Protein AF-A0A538P118-F1 (afdb_monomer_lite)

pLDDT: mean 88.86, std 11.14, range [46.44, 97.31]

Foldseek 3Di:
DDKFWWQDLPPRDTFIWDWDQPPNFTKTFGQLQLQLVVVVVDDDPVSNVVSCQQVNGALVSQVVSPDSSVVSSVVSVVSCVVVDVVPTAGPVRHRGMDGPVSIGTDDRHPDDD

Secondary structure (DSSP, 8-state):
-EEEEEE-TTT--EEEEEEE-GGG--EEEEHHHHHHHHHTTS-SHHHHHHHHHHS-SSHHHHHHHTHHHHHHHHHHHHHHHHH-TTS-B-TTS-B-EEEGGGSEEE-SSSS--

Structure (mmCIF, N/CA/C/O backbone):
data_AF-A0A538P118-F1
#
_entry.id   AF-A0A538P118-F1
#
loop_
_atom_site.group_PDB
_atom_site.id
_atom_site.type_symbol
_atom_site.label_atom_id
_atom_site.label_alt_id
_atom_site.label_comp_id
_atom_site.label_asym_id
_atom_site.label_entity_id
_atom_site.label_seq_id
_atom_site.pdbx_PDB_ins_code
_atom_site.Cartn_x
_atom_site.Cartn_y
_atom_site.Cartn_z
_atom_site.occupancy
_atom_site.B_iso_or_equiv
_atom_site.auth_seq_id
_atom_site.auth_comp_id
_atom_site.auth_asym_id
_atom_site.auth_atom_id
_atom_site.pdbx_PDB_model_num
ATOM 1 N N . MET A 1 1 ? 1.789 -13.187 1.994 1.00 91.94 1 MET A N 1
ATOM 2 C CA . MET A 1 1 ? 1.473 -11.878 1.405 1.00 91.94 1 MET A CA 1
ATOM 3 C C . MET A 1 1 ? 1.122 -12.051 -0.060 1.00 91.94 1 MET A C 1
ATOM 5 O O . MET A 1 1 ? 1.910 -12.637 -0.799 1.00 91.94 1 MET A O 1
ATOM 9 N N . ARG A 1 2 ? -0.060 -11.579 -0.458 1.00 94.81 2 ARG A N 1
ATOM 10 C CA . ARG A 1 2 ? -0.495 -11.497 -1.857 1.00 94.81 2 ARG A CA 1
ATOM 11 C C . ARG A 1 2 ? -0.417 -10.033 -2.276 1.00 94.81 2 ARG A C 1
ATOM 13 O O . ARG A 1 2 ? -0.863 -9.171 -1.526 1.00 94.81 2 ARG A O 1
ATOM 20 N N . LEU A 1 3 ? 0.177 -9.767 -3.432 1.00 96.12 3 LEU A N 1
ATOM 21 C CA . LEU A 1 3 ? 0.340 -8.418 -3.967 1.00 96.12 3 LEU A CA 1
ATOM 22 C C . LEU A 1 3 ? -0.514 -8.253 -5.215 1.00 96.12 3 LEU A C 1
ATOM 24 O O . LEU A 1 3 ? -0.709 -9.214 -5.961 1.00 96.12 3 LEU A O 1
ATOM 28 N N . VAL A 1 4 ? -1.010 -7.042 -5.423 1.00 96.25 4 VAL A N 1
ATOM 29 C CA . VAL A 1 4 ? -1.852 -6.688 -6.561 1.00 96.25 4 VAL A CA 1
ATOM 30 C C . VAL A 1 4 ? -1.461 -5.310 -7.068 1.00 96.25 4 VAL A C 1
ATOM 32 O O . VAL A 1 4 ? -1.235 -4.408 -6.270 1.00 96.25 4 VAL A O 1
ATOM 35 N N . THR A 1 5 ? -1.377 -5.153 -8.382 1.00 96.19 5 THR A N 1
ATOM 36 C CA . THR A 1 5 ? -1.325 -3.831 -9.010 1.00 96.19 5 THR A CA 1
ATOM 37 C C . THR A 1 5 ? -2.760 -3.426 -9.321 1.00 96.19 5 THR A C 1
ATOM 39 O O . THR A 1 5 ? -3.523 -4.247 -9.836 1.00 96.19 5 THR A O 1
ATOM 42 N N . PHE A 1 6 ? -3.158 -2.211 -8.971 1.00 96.31 6 PHE A N 1
ATOM 43 C CA . PHE A 1 6 ? -4.517 -1.727 -9.193 1.00 96.31 6 PHE A CA 1
ATOM 44 C C . PHE A 1 6 ? -4.525 -0.248 -9.569 1.00 96.31 6 PHE A C 1
ATOM 46 O O . PHE A 1 6 ? -3.608 0.487 -9.215 1.00 96.31 6 PHE A O 1
ATOM 53 N N . GLU A 1 7 ? -5.572 0.179 -10.260 1.00 96.38 7 GLU A N 1
ATOM 54 C CA . GLU A 1 7 ? -5.858 1.593 -10.486 1.00 96.38 7 GLU A CA 1
ATOM 55 C C . GLU A 1 7 ? -6.691 2.141 -9.319 1.00 96.38 7 GLU A C 1
ATOM 57 O O . GLU A 1 7 ? -7.738 1.579 -8.977 1.00 96.38 7 GLU A O 1
ATOM 62 N N . GLU A 1 8 ? -6.217 3.213 -8.684 1.00 92.75 8 GLU A N 1
ATOM 63 C CA . GLU A 1 8 ? -6.939 3.888 -7.606 1.00 92.75 8 GLU A CA 1
ATOM 64 C C . GLU A 1 8 ? -8.171 4.634 -8.166 1.00 92.75 8 GLU A C 1
ATOM 66 O O . GLU A 1 8 ? -8.046 5.378 -9.136 1.00 92.75 8 GLU A O 1
ATOM 71 N N . PRO A 1 9 ? -9.374 4.454 -7.589 1.00 93.44 9 PRO A N 1
ATOM 72 C CA . PRO A 1 9 ? -10.629 4.896 -8.206 1.00 93.44 9 PRO A CA 1
ATOM 73 C C . PRO A 1 9 ? -10.862 6.415 -8.241 1.00 93.44 9 PRO A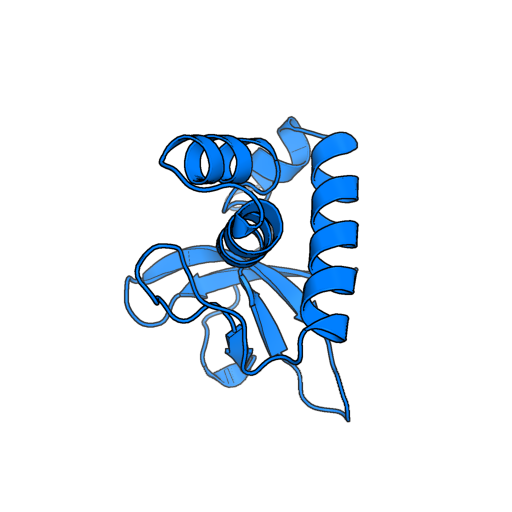 C 1
ATOM 75 O O . PRO A 1 9 ? -11.812 6.853 -8.887 1.00 93.44 9 PRO A O 1
ATOM 78 N N . HIS A 1 10 ? -10.086 7.222 -7.516 1.00 91.00 10 HIS A N 1
ATOM 79 C CA . HIS A 1 10 ? -10.273 8.669 -7.426 1.00 91.00 10 HIS A CA 1
ATOM 80 C C . HIS A 1 10 ? -9.287 9.459 -8.294 1.00 91.00 10 HIS A C 1
ATOM 82 O O . HIS A 1 10 ? -9.698 10.388 -8.987 1.00 91.00 10 HIS A O 1
ATOM 88 N N . ASP A 1 11 ? -7.997 9.127 -8.243 1.00 91.88 11 ASP A N 1
ATOM 89 C CA . ASP A 1 11 ? -6.933 9.803 -8.990 1.00 91.88 11 ASP A CA 1
ATOM 90 C C . ASP A 1 11 ? -6.434 9.005 -10.207 1.00 91.88 11 ASP A C 1
ATOM 92 O O . ASP A 1 11 ? -5.610 9.517 -10.969 1.00 91.88 11 ASP A O 1
ATOM 96 N N . HIS A 1 12 ? -6.957 7.789 -10.413 1.00 93.19 12 HIS A N 1
ATOM 97 C CA . HIS A 1 12 ? -6.622 6.878 -11.513 1.00 93.19 12 HIS A CA 1
ATOM 98 C C . HIS A 1 12 ? -5.131 6.531 -11.610 1.00 93.19 12 HIS A C 1
ATOM 100 O O . HIS A 1 12 ? -4.626 6.153 -12.669 1.00 93.19 12 HIS A O 1
ATOM 106 N N . SER A 1 13 ? -4.393 6.671 -10.510 1.00 93.12 13 SER A N 1
ATOM 107 C CA . SER A 1 13 ? -2.989 6.285 -10.465 1.00 93.12 13 SER A CA 1
ATOM 108 C C . SER A 1 13 ? -2.832 4.776 -10.286 1.00 93.12 13 SER A C 1
ATOM 110 O O . SER A 1 13 ? -3.585 4.128 -9.558 1.00 93.12 13 SER A O 1
ATOM 112 N N . GLU A 1 14 ? -1.811 4.210 -10.933 1.00 94.31 14 GLU A N 1
ATOM 113 C CA . GLU A 1 14 ? -1.394 2.831 -10.683 1.00 94.31 14 GLU A CA 1
ATOM 114 C C . GLU A 1 14 ? -0.756 2.733 -9.291 1.00 94.31 14 GLU A C 1
ATOM 116 O O . GLU A 1 14 ? 0.137 3.511 -8.932 1.00 94.31 14 GLU A O 1
ATOM 121 N N . ARG A 1 15 ? -1.221 1.765 -8.503 1.00 96.19 15 ARG A N 1
ATOM 122 C CA . ARG A 1 15 ? -0.783 1.515 -7.132 1.00 96.19 15 ARG A CA 1
ATOM 123 C C . ARG A 1 15 ? -0.476 0.046 -6.905 1.00 96.19 15 ARG A C 1
ATOM 125 O O . ARG A 1 15 ? -1.067 -0.853 -7.503 1.00 96.19 15 ARG A O 1
ATOM 132 N N . LEU A 1 16 ? 0.409 -0.190 -5.944 1.00 97.31 16 LEU A N 1
ATOM 133 C CA . LEU A 1 16 ? 0.735 -1.505 -5.429 1.00 97.31 16 LEU A CA 1
ATOM 134 C C . LEU A 1 16 ? -0.020 -1.716 -4.121 1.00 97.31 16 LEU A C 1
ATOM 136 O O . LEU A 1 16 ? 0.138 -0.975 -3.149 1.00 97.31 16 LEU A O 1
ATOM 140 N N . GLY A 1 17 ? -0.825 -2.766 -4.099 1.00 96.94 17 GLY A N 1
ATOM 141 C CA . GLY A 1 17 ? -1.653 -3.150 -2.977 1.00 96.94 17 GLY A CA 1
ATOM 142 C C . GLY A 1 17 ? -1.235 -4.473 -2.347 1.00 96.94 17 GLY A C 1
ATOM 143 O O . GLY A 1 17 ? -0.721 -5.376 -3.013 1.00 96.94 17 GLY A O 1
ATOM 144 N N . ILE A 1 18 ? -1.514 -4.611 -1.054 1.00 97.00 18 ILE A N 1
ATOM 145 C CA . ILE A 1 18 ? -1.485 -5.886 -0.334 1.00 97.00 18 ILE A CA 1
ATOM 146 C C . ILE A 1 18 ? -2.921 -6.398 -0.248 1.00 97.00 18 ILE A C 1
ATOM 148 O O . ILE A 1 18 ? -3.777 -5.746 0.349 1.00 97.00 18 ILE A O 1
ATOM 152 N N . LEU A 1 19 ? -3.182 -7.562 -0.843 1.00 96.06 19 LEU A N 1
ATOM 153 C CA . LEU A 1 19 ? -4.491 -8.207 -0.802 1.00 96.06 19 LEU A CA 1
ATOM 154 C C . LEU A 1 19 ? -4.626 -9.017 0.492 1.00 96.06 19 LEU A C 1
ATOM 156 O O . LEU A 1 19 ? -3.895 -9.990 0.703 1.00 96.06 19 LEU A O 1
ATOM 160 N N . VAL A 1 20 ? -5.590 -8.631 1.323 1.00 94.69 20 VAL A N 1
ATOM 161 C CA . VAL A 1 20 ? -5.957 -9.300 2.576 1.00 94.69 20 VAL A CA 1
ATOM 162 C C . VAL A 1 20 ? -7.420 -9.739 2.531 1.00 94.69 20 VAL A C 1
ATOM 164 O O . VAL A 1 20 ? -8.225 -9.177 1.790 1.00 94.69 20 VAL A O 1
ATOM 167 N N . SER A 1 21 ? -7.769 -10.760 3.313 1.00 93.06 21 SER A N 1
ATOM 168 C CA . SER A 1 21 ? -9.144 -11.272 3.384 1.00 93.06 21 SER A CA 1
ATOM 169 C C . SER A 1 21 ? -9.617 -11.475 4.828 1.00 93.06 21 SER A C 1
ATOM 171 O O . SER A 1 21 ? -9.874 -12.614 5.221 1.00 93.06 21 SER A O 1
ATOM 173 N N . PRO A 1 22 ? -9.658 -10.414 5.657 1.00 85.44 22 PRO A N 1
ATOM 174 C CA . PRO A 1 22 ? -10.197 -10.517 7.009 1.00 85.44 22 PRO A CA 1
ATOM 175 C C . PRO A 1 22 ? -11.686 -10.853 6.942 1.00 85.44 22 PRO A C 1
ATOM 177 O O . PRO A 1 22 ? -12.420 -10.276 6.143 1.00 85.44 22 PRO A O 1
ATOM 180 N N . ASP A 1 23 ? -12.111 -11.819 7.752 1.00 86.50 23 ASP A N 1
ATOM 181 C CA . ASP A 1 23 ? -13.519 -12.202 7.916 1.00 86.50 23 ASP A CA 1
ATOM 182 C C . ASP A 1 23 ? -14.261 -12.500 6.592 1.00 86.50 23 ASP A C 1
ATOM 184 O O . ASP A 1 23 ? -15.473 -12.340 6.482 1.00 86.50 23 ASP A O 1
ATOM 188 N N . GLY A 1 24 ? -13.524 -12.956 5.568 1.00 87.38 24 GLY A N 1
ATOM 189 C CA . GLY A 1 24 ? -14.059 -13.322 4.251 1.00 87.38 24 GLY A CA 1
ATOM 190 C C . GLY A 1 24 ? -14.186 -12.172 3.242 1.00 87.38 24 GLY A C 1
ATOM 191 O O . GLY A 1 24 ? -14.476 -12.431 2.074 1.00 87.38 24 GLY A O 1
ATOM 192 N N . GLU A 1 25 ? -13.919 -10.922 3.628 1.00 90.75 25 GLU A N 1
ATOM 193 C CA . GLU A 1 25 ? -13.973 -9.771 2.720 1.00 90.75 25 GLU A CA 1
ATOM 194 C C . GLU A 1 25 ? -12.608 -9.498 2.075 1.00 90.75 25 GLU A C 1
ATOM 196 O O . GLU A 1 25 ? -11.623 -9.265 2.765 1.00 90.75 25 GLU A O 1
ATOM 201 N N . SER A 1 26 ? -12.530 -9.491 0.739 1.00 94.62 26 SER A N 1
ATOM 202 C CA . SER A 1 26 ? -11.284 -9.177 0.024 1.00 94.62 26 SER A CA 1
ATOM 203 C C . SER A 1 26 ? -11.037 -7.671 -0.050 1.00 94.62 26 SER A C 1
ATOM 205 O O . SER A 1 26 ? -11.745 -6.948 -0.756 1.00 94.62 26 SER A O 1
ATOM 207 N N . LEU A 1 27 ? -9.987 -7.226 0.637 1.00 95.12 27 LEU A N 1
ATOM 208 C CA . LEU A 1 27 ? -9.569 -5.834 0.733 1.00 95.12 27 LEU A CA 1
ATOM 209 C C . LEU A 1 27 ? -8.145 -5.656 0.212 1.00 95.12 27 LEU A C 1
ATOM 211 O O . LEU A 1 27 ? -7.277 -6.508 0.399 1.00 95.12 27 LEU A O 1
ATOM 215 N N . ILE A 1 28 ? -7.901 -4.514 -0.412 1.00 96.25 28 ILE A N 1
ATOM 216 C CA . ILE A 1 28 ? -6.608 -4.088 -0.924 1.00 96.25 28 ILE A CA 1
ATOM 217 C C . ILE A 1 28 ? -6.136 -2.918 -0.075 1.00 96.25 28 ILE A C 1
ATOM 219 O O . ILE A 1 28 ? -6.809 -1.893 0.003 1.00 96.25 28 ILE A O 1
ATOM 223 N N . ILE A 1 29 ? -4.975 -3.073 0.553 1.00 96.25 29 ILE A N 1
ATOM 224 C CA . ILE A 1 29 ? -4.298 -2.010 1.298 1.00 96.25 29 ILE A CA 1
ATOM 225 C C . ILE A 1 29 ? -3.255 -1.378 0.377 1.00 96.25 29 ILE A C 1
ATOM 227 O O . ILE A 1 29 ? -2.345 -2.088 -0.049 1.00 96.25 29 ILE A O 1
ATOM 231 N N . ASP A 1 30 ? -3.334 -0.073 0.109 1.00 96.31 30 ASP A N 1
ATOM 232 C CA . ASP A 1 30 ? -2.263 0.662 -0.579 1.00 96.31 30 ASP A CA 1
ATOM 233 C C . ASP A 1 30 ? -0.974 0.563 0.249 1.00 96.31 30 ASP A C 1
ATOM 235 O O . ASP A 1 30 ? -0.884 1.064 1.378 1.00 96.31 30 ASP A O 1
ATOM 239 N N . ALA A 1 31 ? 0.025 -0.115 -0.312 1.00 96.56 31 ALA A N 1
ATOM 240 C CA . ALA A 1 31 ? 1.266 -0.434 0.371 1.00 96.56 31 ALA A CA 1
ATOM 241 C C . ALA A 1 31 ? 2.065 0.818 0.751 1.00 96.56 31 ALA A C 1
ATOM 243 O O . ALA A 1 31 ? 2.612 0.890 1.855 1.00 96.56 31 ALA A O 1
ATOM 244 N N . ASN A 1 32 ? 2.126 1.805 -0.143 1.00 96.12 32 ASN A N 1
ATOM 245 C CA . ASN A 1 32 ? 2.915 3.015 0.045 1.00 96.12 32 ASN A CA 1
ATOM 246 C C . ASN A 1 32 ? 2.282 3.908 1.116 1.00 96.12 32 ASN A C 1
ATOM 248 O O . ASN A 1 32 ? 2.953 4.327 2.064 1.00 96.12 32 ASN A O 1
ATOM 252 N N . TYR A 1 33 ? 0.974 4.146 1.019 1.00 94.38 33 TYR A N 1
ATOM 253 C CA . TYR A 1 33 ? 0.239 4.943 1.997 1.00 94.38 33 TYR A CA 1
ATOM 254 C C . TYR A 1 33 ? 0.212 4.283 3.371 1.00 94.38 33 TYR A C 1
ATOM 256 O O . TYR A 1 33 ? 0.448 4.958 4.379 1.00 94.38 33 TYR A O 1
ATOM 264 N N . ALA A 1 34 ? 0.010 2.967 3.438 1.00 94.06 34 ALA A N 1
ATOM 265 C CA . ALA A 1 34 ? 0.063 2.249 4.702 1.00 94.06 34 ALA A CA 1
ATOM 266 C C . ALA A 1 34 ? 1.480 2.235 5.302 1.00 94.06 34 ALA A C 1
ATOM 268 O O . ALA A 1 34 ? 1.621 2.425 6.513 1.00 94.06 34 ALA A O 1
ATOM 269 N N . TYR A 1 35 ? 2.535 2.120 4.485 1.00 94.62 35 TYR A N 1
ATOM 270 C CA . TYR A 1 35 ? 3.916 2.272 4.953 1.00 94.62 35 TYR A CA 1
ATOM 271 C C . TYR A 1 35 ? 4.184 3.687 5.475 1.00 94.62 35 TYR A C 1
ATOM 273 O O . TYR A 1 35 ? 4.692 3.845 6.582 1.00 94.62 35 TYR A O 1
ATOM 281 N N . ASN A 1 36 ? 3.769 4.734 4.754 1.00 92.25 36 ASN A N 1
ATOM 282 C CA . ASN A 1 36 ? 3.865 6.116 5.230 1.00 92.25 36 ASN A CA 1
ATOM 283 C C . ASN A 1 36 ? 3.147 6.294 6.578 1.00 92.25 36 ASN 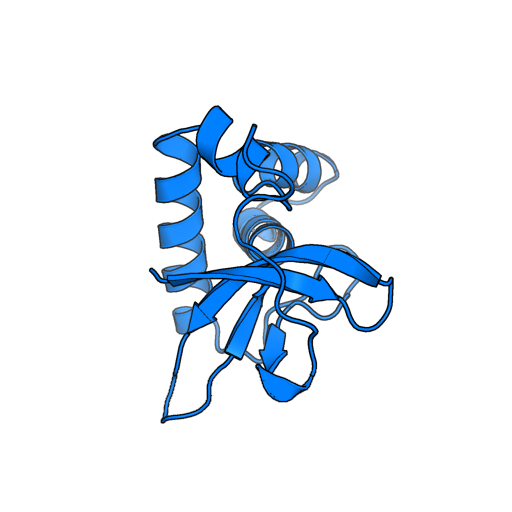A C 1
ATOM 285 O O . ASN A 1 36 ? 3.685 6.906 7.504 1.00 92.25 36 ASN A O 1
ATOM 289 N N . ARG A 1 37 ? 1.948 5.721 6.723 1.00 90.12 37 ARG A N 1
ATOM 290 C CA . ARG A 1 37 ? 1.179 5.769 7.969 1.00 90.12 37 ARG A CA 1
ATOM 291 C C . ARG A 1 37 ? 1.874 5.027 9.110 1.00 90.12 37 ARG A C 1
ATOM 293 O O . ARG A 1 37 ? 1.863 5.541 10.228 1.00 90.12 37 ARG A O 1
ATOM 300 N N . MET A 1 38 ? 2.500 3.885 8.830 1.00 90.38 38 MET A N 1
ATOM 301 C CA . MET A 1 38 ? 3.329 3.139 9.782 1.00 90.38 38 MET A CA 1
ATOM 302 C C . MET A 1 38 ? 4.544 3.966 10.223 1.00 90.38 38 MET A C 1
ATOM 304 O O . MET A 1 38 ? 4.865 4.018 11.409 1.00 90.38 38 MET A O 1
ATOM 308 N N . LEU A 1 39 ? 5.162 4.698 9.289 1.00 88.00 39 LEU A N 1
ATOM 309 C CA . LEU A 1 39 ? 6.253 5.624 9.580 1.00 88.00 39 LEU A CA 1
ATOM 310 C C . LEU A 1 39 ? 5.813 6.848 10.382 1.00 88.00 39 LEU A C 1
ATOM 312 O O . LEU A 1 39 ? 6.659 7.413 11.058 1.00 88.00 39 LEU A O 1
ATOM 316 N N . LYS A 1 40 ? 4.537 7.271 10.339 1.00 71.00 40 LYS A N 1
ATOM 317 C CA . LYS A 1 40 ? 4.000 8.462 11.043 1.00 71.00 40 LYS A CA 1
ATOM 318 C C . LYS A 1 40 ? 3.981 8.361 12.583 1.00 71.00 40 LYS A C 1
ATOM 320 O O . LYS A 1 40 ? 3.494 9.286 13.232 1.00 71.00 40 LYS A O 1
ATOM 325 N N . GLY A 1 41 ? 4.606 7.338 13.173 1.00 56.50 41 GLY A N 1
ATOM 326 C CA . GLY A 1 41 ? 5.293 7.498 14.467 1.00 56.50 41 GLY A CA 1
ATOM 327 C C . GLY A 1 41 ? 6.429 8.549 14.433 1.00 56.50 41 GLY A C 1
ATOM 328 O O . GLY A 1 41 ? 6.859 9.026 15.476 1.00 56.50 41 GLY A O 1
ATOM 329 N N . GLY A 1 42 ? 6.864 8.973 13.241 1.00 47.75 42 GLY A N 1
ATOM 330 C CA . GLY A 1 42 ? 7.808 10.046 12.930 1.00 47.75 42 GLY A CA 1
ATOM 331 C C . GLY A 1 42 ? 7.258 10.959 11.819 1.00 47.75 42 GLY A C 1
ATOM 332 O O . GLY A 1 42 ? 6.901 10.520 10.724 1.00 47.75 42 GLY A O 1
ATOM 333 N N . LYS A 1 43 ? 7.119 12.255 12.117 1.00 46.44 43 LYS A N 1
ATOM 334 C CA . LYS A 1 43 ? 6.475 13.271 11.263 1.00 46.44 43 LYS A CA 1
ATOM 335 C C . LYS A 1 43 ? 7.405 13.760 10.132 1.00 46.44 43 LYS A C 1
ATOM 337 O O . LYS A 1 43 ? 8.531 14.153 10.411 1.00 46.44 43 LYS A O 1
ATOM 342 N N . GLY A 1 44 ? 6.899 13.887 8.895 1.00 61.19 44 GLY A N 1
ATOM 343 C CA . GLY A 1 44 ? 7.437 14.824 7.885 1.00 61.19 44 GLY A CA 1
ATOM 344 C C . GLY A 1 44 ? 7.550 14.313 6.440 1.00 61.19 44 GLY A C 1
ATOM 345 O O . GLY A 1 44 ? 7.341 13.138 6.160 1.00 61.19 44 GLY A O 1
ATOM 346 N N . ARG A 1 45 ? 7.938 15.211 5.511 1.00 62.19 45 ARG A N 1
ATOM 347 C CA . ARG A 1 45 ? 8.259 14.919 4.087 1.00 62.19 45 ARG A CA 1
ATOM 348 C C . ARG A 1 45 ? 9.269 13.771 3.912 1.00 62.19 45 ARG A C 1
ATOM 350 O O . ARG A 1 45 ? 9.296 13.138 2.862 1.00 62.19 45 ARG A O 1
ATOM 357 N N . SER A 1 46 ? 10.073 13.503 4.943 1.00 78.62 46 SER A N 1
ATOM 358 C CA . SER A 1 46 ? 10.990 12.361 5.018 1.00 78.62 46 SER A CA 1
ATOM 359 C C . SER A 1 46 ? 10.259 11.016 4.898 1.00 78.62 46 SER A C 1
ATOM 361 O O . SER A 1 46 ? 10.713 10.130 4.178 1.00 78.62 46 SER A O 1
ATOM 363 N N . SER A 1 47 ? 9.078 10.887 5.514 1.00 85.38 47 SER A N 1
ATOM 364 C CA . SER A 1 47 ? 8.322 9.631 5.536 1.00 85.38 47 SER A CA 1
ATOM 365 C C . SER A 1 47 ? 7.792 9.245 4.156 1.00 85.38 47 SER A C 1
ATOM 367 O O . SER A 1 47 ? 7.786 8.066 3.827 1.00 85.38 47 SER A O 1
ATOM 369 N N . GLN A 1 48 ? 7.409 10.221 3.321 1.00 89.19 48 GLN A N 1
ATOM 370 C CA . GLN A 1 48 ? 6.973 9.921 1.954 1.00 89.19 48 GLN A CA 1
ATOM 371 C C . GLN A 1 48 ? 8.138 9.437 1.097 1.00 89.19 48 GLN A C 1
ATOM 373 O O . GLN A 1 48 ? 8.030 8.382 0.494 1.00 89.19 48 GLN A O 1
ATOM 378 N N . LYS A 1 49 ? 9.283 10.131 1.129 1.00 90.06 49 LYS A N 1
ATOM 379 C CA . LYS A 1 49 ? 10.476 9.695 0.385 1.00 90.06 49 LYS A CA 1
ATOM 380 C C . LYS A 1 49 ? 10.919 8.286 0.781 1.00 90.06 49 LYS A C 1
ATOM 382 O O . LYS A 1 49 ? 11.332 7.502 -0.067 1.00 90.06 49 LYS A O 1
ATOM 387 N N . LEU A 1 50 ? 10.835 7.963 2.073 1.00 91.50 50 LEU A N 1
ATOM 388 C CA . LEU A 1 50 ? 11.157 6.625 2.553 1.00 91.50 50 LEU A CA 1
ATOM 389 C C . LEU A 1 50 ? 10.111 5.594 2.108 1.00 91.50 50 LEU A C 1
ATOM 391 O O . LEU A 1 50 ? 10.490 4.479 1.765 1.00 91.50 50 LEU A O 1
ATOM 395 N N . ALA A 1 51 ? 8.826 5.956 2.075 1.00 93.50 51 ALA A N 1
ATOM 396 C CA . ALA A 1 51 ? 7.778 5.099 1.529 1.00 93.50 51 ALA A CA 1
ATOM 397 C C . ALA A 1 51 ? 7.984 4.835 0.036 1.00 93.50 51 ALA A C 1
ATOM 399 O O . ALA A 1 51 ? 7.991 3.678 -0.359 1.00 93.50 51 ALA A O 1
ATOM 400 N N . ASP A 1 52 ? 8.273 5.859 -0.763 1.00 93.50 52 ASP A N 1
ATOM 401 C CA . ASP A 1 52 ? 8.533 5.717 -2.202 1.00 93.50 52 ASP A CA 1
ATOM 402 C C . ASP A 1 52 ? 9.721 4.782 -2.483 1.00 93.50 52 ASP A C 1
ATOM 404 O O . ASP A 1 52 ? 9.724 4.048 -3.467 1.00 93.50 52 ASP A O 1
ATOM 408 N N . SER A 1 53 ? 10.718 4.759 -1.591 1.00 93.56 53 SER A N 1
ATOM 409 C CA . SER A 1 53 ? 11.872 3.860 -1.698 1.00 93.56 53 SER A CA 1
ATOM 410 C C . SER A 1 53 ? 11.588 2.434 -1.202 1.00 93.56 53 SER A C 1
ATOM 412 O O . SER A 1 53 ? 12.009 1.462 -1.833 1.00 93.56 53 SER A O 1
ATOM 414 N N . MET A 1 54 ? 10.906 2.291 -0.061 1.00 95.25 54 MET A N 1
ATOM 415 C CA . MET A 1 54 ? 10.747 1.008 0.641 1.00 95.25 54 MET A CA 1
ATOM 416 C C . MET A 1 54 ? 9.476 0.255 0.249 1.00 95.25 54 MET A C 1
ATOM 418 O O . MET A 1 54 ? 9.482 -0.971 0.222 1.00 95.25 54 MET A O 1
ATOM 422 N N . ALA A 1 55 ? 8.411 0.975 -0.070 1.00 96.06 55 ALA A N 1
ATOM 423 C CA . ALA A 1 55 ? 7.116 0.479 -0.512 1.00 96.06 55 ALA A CA 1
ATOM 424 C C . ALA A 1 55 ? 6.705 1.250 -1.784 1.00 96.06 55 ALA A C 1
ATOM 426 O O . ALA A 1 55 ? 5.781 2.067 -1.737 1.00 96.06 55 ALA A O 1
ATOM 427 N N . PRO A 1 56 ? 7.434 1.062 -2.901 1.00 95.19 56 PRO A N 1
ATOM 428 C CA . PRO A 1 56 ? 7.129 1.737 -4.159 1.00 95.19 56 PRO A CA 1
ATOM 429 C C . PRO A 1 56 ? 5.708 1.409 -4.628 1.00 95.19 56 PRO A C 1
ATOM 431 O O . PRO A 1 56 ? 5.143 0.372 -4.276 1.00 95.19 56 PRO A O 1
ATOM 434 N N . THR A 1 57 ? 5.132 2.306 -5.423 1.00 94.56 57 THR A N 1
ATOM 435 C CA . THR A 1 57 ? 3.746 2.206 -5.901 1.00 94.56 57 THR A CA 1
ATOM 436 C C . THR A 1 57 ? 3.572 1.235 -7.064 1.00 94.56 57 THR A C 1
ATOM 438 O O . THR A 1 57 ? 2.445 1.004 -7.472 1.00 94.56 57 THR A O 1
ATOM 441 N N . ASP A 1 58 ? 4.648 0.648 -7.582 1.00 93.19 58 ASP A N 1
ATOM 442 C CA . ASP A 1 58 ? 4.611 -0.279 -8.708 1.00 93.19 58 ASP A CA 1
ATOM 443 C C . ASP A 1 58 ? 5.471 -1.529 -8.450 1.00 93.19 58 ASP A C 1
ATOM 445 O O . ASP A 1 58 ? 6.435 -1.532 -7.670 1.00 93.19 58 ASP A O 1
ATOM 449 N N . MET A 1 59 ? 5.115 -2.630 -9.114 1.00 93.12 59 MET A N 1
ATOM 450 C CA . MET A 1 59 ? 5.787 -3.919 -8.931 1.00 93.12 59 MET A CA 1
ATOM 451 C C . MET A 1 59 ? 7.234 -3.909 -9.444 1.00 93.12 59 MET A C 1
ATOM 453 O O . MET A 1 59 ? 8.084 -4.598 -8.878 1.00 93.12 59 MET A O 1
ATOM 457 N N . LEU A 1 60 ? 7.550 -3.139 -10.493 1.00 92.19 60 LEU A N 1
ATOM 458 C CA . LEU A 1 60 ? 8.916 -3.058 -11.021 1.00 92.19 60 LEU A CA 1
ATOM 459 C C . LEU A 1 60 ? 9.851 -2.396 -10.004 1.00 92.19 60 LEU A C 1
ATOM 461 O O . LEU A 1 60 ? 10.953 -2.894 -9.765 1.00 92.19 60 LEU A O 1
ATOM 465 N N . GLY A 1 61 ? 9.401 -1.317 -9.369 1.00 92.56 61 GLY A N 1
ATOM 466 C CA . GLY A 1 61 ? 10.064 -0.667 -8.249 1.00 92.56 61 GLY A CA 1
ATOM 467 C C . GLY A 1 61 ? 10.284 -1.645 -7.101 1.00 92.56 61 GLY A C 1
ATOM 468 O O . GLY A 1 61 ? 11.401 -1.754 -6.597 1.00 92.56 61 GLY A O 1
ATOM 469 N N . LEU A 1 62 ? 9.262 -2.429 -6.736 1.00 94.44 62 LEU A N 1
ATOM 470 C CA . LEU A 1 62 ? 9.381 -3.422 -5.664 1.00 94.44 62 LEU A CA 1
ATOM 471 C C . LEU A 1 62 ? 10.456 -4.475 -5.974 1.00 94.44 62 LEU A C 1
ATOM 473 O O . LEU A 1 62 ? 11.298 -4.777 -5.124 1.00 94.44 62 LEU A O 1
ATOM 477 N N . LEU A 1 63 ? 10.438 -5.026 -7.191 1.00 93.00 63 LEU A N 1
ATOM 478 C CA . LEU A 1 63 ? 11.397 -6.038 -7.635 1.00 93.00 63 LEU A CA 1
ATOM 479 C C . LEU A 1 63 ? 12.830 -5.491 -7.653 1.00 93.00 63 LEU A C 1
ATOM 481 O O . LEU A 1 63 ? 13.748 -6.180 -7.207 1.00 93.00 63 LEU A O 1
ATOM 485 N N . ARG A 1 64 ? 13.018 -4.244 -8.103 1.00 93.31 64 ARG A N 1
ATOM 486 C CA . ARG A 1 64 ? 14.323 -3.561 -8.125 1.00 93.31 64 ARG A CA 1
ATOM 487 C C . ARG A 1 64 ? 14.865 -3.278 -6.725 1.00 93.31 64 ARG A C 1
ATOM 489 O O . ARG A 1 64 ? 16.059 -3.454 -6.496 1.00 93.31 64 ARG A O 1
ATOM 496 N N . SER A 1 65 ? 14.010 -2.878 -5.784 1.00 92.00 65 SER A N 1
ATOM 497 C CA . SER A 1 65 ? 14.415 -2.606 -4.396 1.00 92.00 65 SER A CA 1
ATOM 498 C C . SER A 1 65 ? 14.701 -3.882 -3.586 1.00 92.00 65 SER A C 1
ATOM 500 O O . SER A 1 65 ? 15.412 -3.855 -2.575 1.00 92.00 65 SER A O 1
ATOM 502 N N . GLY A 1 66 ? 14.190 -5.029 -4.040 1.00 93.88 66 GLY A N 1
ATOM 503 C CA . GLY A 1 66 ? 14.566 -6.347 -3.545 1.00 93.88 66 GLY A CA 1
ATOM 504 C C . GLY A 1 66 ? 14.116 -6.633 -2.109 1.00 93.88 66 GLY A C 1
ATOM 505 O O . GLY A 1 66 ? 13.089 -6.153 -1.625 1.00 93.88 66 GLY A O 1
ATOM 506 N N . ARG A 1 67 ? 14.882 -7.477 -1.403 1.00 94.62 67 ARG A N 1
ATOM 507 C CA . ARG A 1 67 ? 14.458 -8.121 -0.140 1.00 94.62 67 ARG A CA 1
ATOM 508 C C . ARG A 1 67 ? 14.005 -7.143 0.950 1.00 94.62 67 ARG A C 1
ATOM 510 O O . ARG A 1 67 ? 13.089 -7.472 1.699 1.00 94.62 67 ARG A O 1
ATOM 517 N N . LYS A 1 68 ? 14.631 -5.966 1.044 1.00 94.38 68 LYS A N 1
ATOM 518 C CA . LYS A 1 68 ? 14.298 -4.958 2.064 1.00 94.38 68 LYS A CA 1
ATOM 519 C C . LYS A 1 68 ? 12.880 -4.415 1.881 1.00 94.38 68 LYS A C 1
ATOM 521 O O . LYS A 1 68 ? 12.154 -4.299 2.862 1.00 94.38 68 LYS A O 1
ATOM 526 N N . SER A 1 69 ? 12.462 -4.170 0.643 1.00 96.56 69 SER A N 1
ATOM 527 C CA . SER A 1 69 ? 11.107 -3.707 0.347 1.00 96.56 69 SER A CA 1
ATOM 528 C C . SER A 1 69 ? 10.059 -4.786 0.590 1.00 96.56 69 SER A C 1
ATOM 530 O O . SER A 1 69 ? 9.040 -4.525 1.219 1.00 96.56 69 SER A O 1
ATOM 532 N N . PHE A 1 70 ? 10.333 -6.040 0.222 1.00 96.81 70 PHE A N 1
ATOM 533 C CA . PHE A 1 70 ? 9.431 -7.144 0.575 1.00 96.81 70 PHE A CA 1
ATOM 534 C C . PHE A 1 70 ? 9.275 -7.322 2.094 1.00 96.81 70 PHE A C 1
ATOM 536 O O . PHE A 1 70 ? 8.176 -7.620 2.560 1.00 96.81 70 PHE A O 1
ATOM 543 N N . ALA A 1 71 ? 10.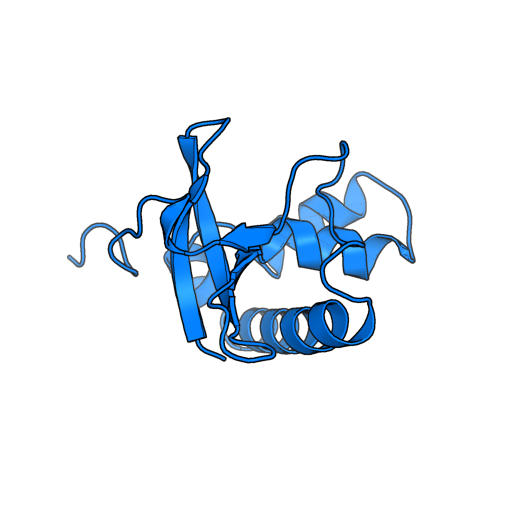348 -7.141 2.872 1.00 96.75 71 ALA A N 1
AT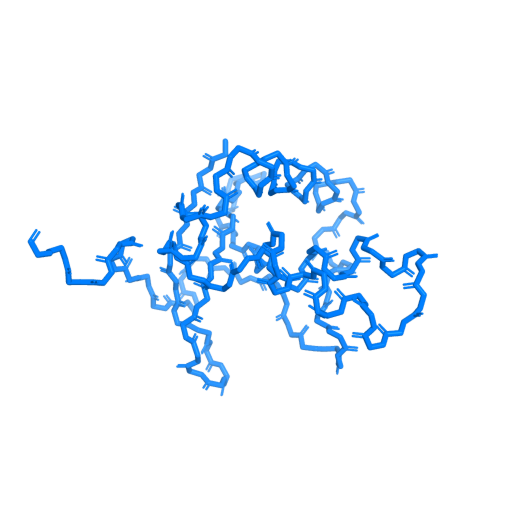OM 544 C CA . ALA A 1 71 ? 10.275 -7.165 4.333 1.00 96.75 71 ALA A CA 1
ATOM 545 C C . ALA A 1 71 ? 9.426 -6.004 4.877 1.00 96.75 71 ALA A C 1
ATOM 547 O O . ALA A 1 71 ? 8.549 -6.237 5.709 1.00 96.75 71 ALA A O 1
ATOM 548 N N . ALA A 1 72 ? 9.613 -4.795 4.338 1.00 96.06 72 ALA A N 1
ATOM 549 C CA . ALA A 1 72 ? 8.793 -3.630 4.656 1.00 96.06 72 ALA A CA 1
ATOM 550 C C . ALA A 1 72 ? 7.301 -3.877 4.377 1.00 96.06 72 ALA A C 1
ATOM 552 O O . ALA A 1 72 ? 6.470 -3.617 5.242 1.00 96.06 72 ALA A O 1
ATOM 553 N N . LEU A 1 73 ? 6.941 -4.462 3.230 1.00 97.25 73 LEU A N 1
ATOM 554 C CA . LEU A 1 73 ? 5.539 -4.772 2.922 1.00 97.25 73 LEU A CA 1
ATOM 555 C C . LEU A 1 73 ? 4.927 -5.803 3.884 1.00 97.25 73 LEU A C 1
ATOM 557 O O . LEU A 1 73 ? 3.771 -5.669 4.279 1.00 97.25 73 LEU A O 1
ATOM 561 N N . ARG A 1 74 ? 5.702 -6.793 4.345 1.00 96.62 74 ARG A N 1
ATOM 562 C CA . ARG A 1 74 ? 5.237 -7.729 5.390 1.00 96.62 74 ARG A CA 1
ATOM 563 C C . ARG A 1 74 ? 5.013 -7.037 6.735 1.00 96.62 74 ARG A C 1
ATOM 565 O O . ARG A 1 74 ? 4.163 -7.454 7.520 1.00 96.62 74 ARG A O 1
ATOM 572 N N . GLU A 1 75 ? 5.799 -6.014 7.054 1.00 95.62 75 GLU A N 1
ATOM 573 C CA . GLU A 1 75 ? 5.566 -5.183 8.238 1.00 95.62 75 GLU A CA 1
ATOM 574 C C . GLU A 1 75 ? 4.302 -4.339 8.093 1.00 95.62 75 GLU A C 1
ATOM 576 O O . GLU A 1 75 ? 3.522 -4.280 9.042 1.00 95.62 75 GLU A O 1
ATOM 581 N N . VAL A 1 76 ? 4.047 -3.796 6.899 1.00 94.81 76 VAL A N 1
ATOM 582 C CA . VAL A 1 76 ? 2.806 -3.078 6.571 1.00 94.81 76 VAL A CA 1
ATOM 583 C C . VAL A 1 76 ? 1.586 -3.971 6.730 1.00 94.81 76 VAL A C 1
ATOM 585 O O . VAL A 1 76 ? 0.649 -3.568 7.410 1.00 94.81 76 VAL A O 1
ATOM 588 N N . GLU A 1 77 ? 1.602 -5.184 6.171 1.00 95.06 77 GLU A N 1
ATOM 589 C CA . GLU A 1 77 ? 0.511 -6.161 6.308 1.00 95.06 77 GLU A CA 1
ATOM 590 C C . GLU A 1 77 ? 0.182 -6.392 7.795 1.00 95.06 77 GLU A C 1
ATOM 592 O O . GLU A 1 77 ? -0.957 -6.227 8.231 1.00 95.06 77 GLU A O 1
ATOM 597 N N . ARG A 1 78 ? 1.206 -6.658 8.620 1.00 94.00 78 ARG A N 1
ATOM 598 C CA . ARG A 1 78 ? 1.045 -6.846 10.074 1.00 94.00 78 ARG A CA 1
ATOM 599 C C . ARG A 1 78 ? 0.602 -5.581 10.808 1.00 94.00 78 ARG A C 1
ATOM 601 O O . ARG A 1 78 ? -0.084 -5.670 11.824 1.00 94.00 78 ARG A O 1
ATOM 608 N N . PHE A 1 79 ? 1.050 -4.406 10.378 1.00 92.06 79 PHE A N 1
ATOM 609 C CA . PHE A 1 79 ? 0.646 -3.128 10.961 1.00 92.06 79 PHE A CA 1
ATOM 610 C C . PHE A 1 79 ? -0.822 -2.822 10.658 1.00 92.06 79 PHE A C 1
ATOM 612 O O . PHE A 1 79 ? -1.573 -2.521 11.581 1.00 92.06 79 PHE A O 1
ATOM 619 N N . ALA A 1 80 ? -1.236 -2.974 9.401 1.00 90.62 80 ALA A N 1
ATOM 620 C CA . ALA A 1 80 ? -2.599 -2.746 8.938 1.00 90.62 80 ALA A CA 1
ATOM 621 C C . ALA A 1 80 ? -3.609 -3.639 9.667 1.00 90.62 80 ALA A C 1
ATOM 623 O O . ALA A 1 80 ? -4.612 -3.146 10.180 1.00 90.62 80 ALA A O 1
ATOM 624 N N . LEU A 1 81 ? -3.302 -4.937 9.781 1.00 88.25 81 LEU A N 1
ATOM 625 C CA . LEU A 1 81 ? -4.145 -5.897 10.497 1.00 88.25 81 LEU A CA 1
ATOM 626 C C . LEU A 1 81 ? -4.268 -5.574 11.996 1.00 88.25 81 LEU A C 1
ATOM 628 O O . LEU A 1 81 ? -5.337 -5.754 12.567 1.00 88.25 81 LEU A O 1
ATOM 632 N N . ARG A 1 82 ? -3.205 -5.062 12.637 1.00 88.50 82 ARG A N 1
ATOM 633 C CA . ARG A 1 82 ? -3.229 -4.669 14.061 1.00 88.50 82 ARG A CA 1
ATOM 634 C C . ARG A 1 82 ? -3.955 -3.353 14.322 1.00 88.50 82 ARG A C 1
ATOM 636 O O . ARG A 1 82 ? -4.590 -3.221 15.360 1.00 88.50 82 ARG A O 1
ATOM 643 N N . LEU A 1 83 ? -3.813 -2.368 13.433 1.00 84.81 83 LEU A N 1
ATOM 644 C CA . LEU A 1 83 ? -4.419 -1.043 13.604 1.00 84.81 83 LEU A CA 1
ATOM 645 C C . LEU A 1 83 ? -5.951 -1.086 13.481 1.00 84.81 83 LEU A C 1
ATOM 647 O O . LEU A 1 83 ? -6.630 -0.207 14.005 1.00 84.81 83 LEU A O 1
ATOM 651 N N . GLY A 1 84 ? -6.480 -2.098 12.792 1.00 77.50 84 GLY A N 1
ATOM 652 C CA . GLY A 1 84 ? -7.856 -2.103 12.325 1.00 77.50 84 GLY A CA 1
ATOM 653 C C . GLY A 1 84 ? -7.967 -1.294 11.035 1.00 77.50 84 GLY A C 1
ATOM 654 O O . GLY A 1 84 ? -7.482 -0.166 10.917 1.00 77.50 84 GLY A O 1
ATOM 655 N N . LEU A 1 85 ? -8.609 -1.886 10.034 1.00 70.25 85 LEU A N 1
ATOM 656 C CA . LEU A 1 85 ? -8.678 -1.375 8.662 1.00 70.25 85 LEU A CA 1
ATOM 657 C C . LEU A 1 85 ? -9.453 -0.051 8.512 1.00 70.25 85 LEU A C 1
ATOM 659 O O . LEU A 1 85 ? -9.472 0.542 7.446 1.00 70.25 85 LEU A O 1
ATOM 663 N N . SER A 1 86 ? -10.062 0.472 9.571 1.00 70.81 86 SER A N 1
ATOM 664 C CA . SER A 1 86 ? -10.675 1.805 9.581 1.00 70.81 86 SER A CA 1
ATOM 665 C C . SER A 1 86 ? -9.675 2.941 9.856 1.00 70.81 86 SER A C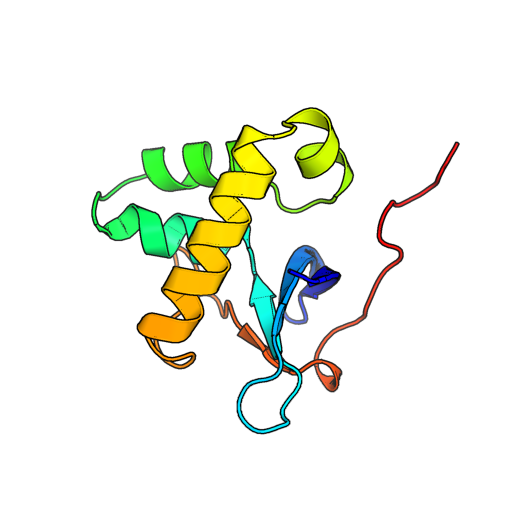 1
ATOM 667 O O . SER A 1 86 ? -10.003 4.107 9.647 1.00 70.81 86 SER A O 1
ATOM 669 N N . GLY A 1 87 ? -8.455 2.635 10.322 1.00 71.19 87 GLY A N 1
ATOM 670 C CA . GLY A 1 87 ? -7.467 3.632 10.766 1.00 71.19 87 GLY A CA 1
ATOM 671 C C . GLY A 1 87 ? -6.395 4.028 9.741 1.00 71.19 87 GLY A C 1
ATOM 672 O O . GLY A 1 87 ? -5.520 4.849 10.054 1.00 71.19 87 GLY A O 1
ATOM 673 N N . LEU A 1 88 ? -6.411 3.435 8.543 1.00 86.00 88 LEU A N 1
ATOM 674 C CA . LEU A 1 88 ? -5.405 3.670 7.504 1.00 86.00 88 LEU A CA 1
ATOM 675 C C . LEU A 1 88 ? -5.844 4.758 6.523 1.00 86.00 88 LEU A C 1
ATOM 677 O O . LEU A 1 88 ? -6.908 4.689 5.916 1.00 86.00 88 LEU A O 1
ATOM 681 N N . SER A 1 89 ? -4.970 5.743 6.332 1.00 88.88 89 SER A N 1
ATOM 682 C CA . SER A 1 89 ? -5.140 6.810 5.351 1.00 88.88 89 SER A CA 1
ATOM 683 C C . SER A 1 89 ? -3.786 7.250 4.807 1.00 88.88 89 SER A C 1
ATOM 685 O O . SER A 1 89 ? -2.769 7.164 5.507 1.00 88.88 89 SER A O 1
ATOM 687 N N . GLY A 1 90 ? -3.795 7.814 3.606 1.00 86.44 90 GLY A N 1
ATOM 688 C CA . GLY A 1 90 ? -2.643 8.457 3.002 1.00 86.44 90 GLY A CA 1
ATOM 689 C C . GLY A 1 90 ? -2.171 9.713 3.753 1.00 86.44 90 GLY A C 1
ATOM 690 O O . GLY A 1 90 ? -2.763 10.149 4.759 1.00 86.44 90 GLY A O 1
ATOM 691 N N . PRO A 1 91 ? -1.053 10.309 3.304 1.00 84.50 91 PRO A N 1
ATOM 692 C CA . PRO A 1 91 ? -0.427 11.459 3.938 1.00 84.50 91 P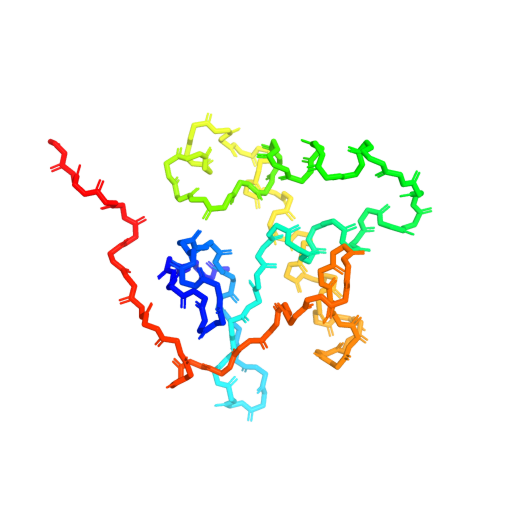RO A CA 1
ATOM 693 C C . PRO A 1 91 ? -1.353 12.663 4.152 1.00 84.50 91 PRO A C 1
ATOM 695 O O . PRO A 1 91 ? -1.217 13.322 5.190 1.00 84.50 91 PRO A O 1
ATOM 698 N N . LYS A 1 92 ? -2.275 12.915 3.217 1.00 87.06 92 LYS A N 1
ATOM 699 C CA . LYS A 1 92 ? -3.266 14.000 3.189 1.00 87.06 92 LYS A CA 1
ATOM 700 C C . LYS A 1 92 ? -4.696 13.501 3.448 1.00 87.06 92 LYS A C 1
ATOM 702 O O . LYS A 1 92 ? -5.646 14.183 3.080 1.00 87.06 92 LYS A O 1
ATOM 707 N N . LYS A 1 93 ? -4.846 12.369 4.149 1.00 87.19 93 LYS A N 1
ATOM 708 C CA . LYS A 1 93 ? -6.129 11.696 4.438 1.00 87.19 93 LYS A CA 1
ATOM 709 C C . LYS A 1 93 ? -6.776 11.029 3.216 1.00 87.19 93 LYS A C 1
ATOM 711 O O . LYS A 1 93 ? -7.979 10.794 3.225 1.00 87.19 93 LYS A O 1
ATOM 716 N N . GLU A 1 94 ? -5.987 10.697 2.199 1.00 91.25 94 GLU A N 1
ATOM 717 C CA . GLU A 1 94 ? -6.439 9.869 1.081 1.00 91.25 94 GLU A CA 1
ATOM 718 C C . GLU A 1 94 ? -6.889 8.492 1.587 1.00 91.25 94 GLU A C 1
ATOM 720 O O . GLU A 1 94 ? -6.387 7.982 2.598 1.00 91.25 94 GLU A O 1
ATOM 725 N N . ARG A 1 95 ? -7.829 7.872 0.877 1.00 91.31 95 ARG A N 1
ATOM 726 C CA . ARG A 1 95 ? -8.235 6.494 1.144 1.00 91.31 95 ARG A CA 1
ATOM 727 C C . ARG A 1 95 ? -7.043 5.566 0.883 1.00 91.31 95 ARG A C 1
ATOM 729 O O . ARG A 1 95 ? -6.348 5.717 -0.112 1.00 91.31 95 ARG A O 1
ATOM 736 N N . ALA A 1 96 ? -6.783 4.631 1.795 1.00 93.31 96 ALA A N 1
ATOM 737 C CA . ALA A 1 96 ? -5.672 3.677 1.672 1.00 93.31 96 ALA A CA 1
ATOM 738 C C . ALA A 1 96 ? -6.136 2.213 1.652 1.00 93.31 96 ALA A C 1
ATOM 740 O O . ALA A 1 96 ? -5.304 1.310 1.604 1.00 93.31 96 ALA A O 1
ATOM 741 N N . ILE A 1 97 ? -7.447 1.968 1.739 1.00 94.75 97 ILE A N 1
ATOM 742 C CA . ILE A 1 97 ? -8.038 0.629 1.725 1.00 94.75 97 ILE A CA 1
ATOM 743 C C . ILE A 1 97 ? -9.236 0.617 0.800 1.00 94.75 97 ILE A C 1
ATOM 745 O O . ILE A 1 97 ? -10.142 1.439 0.947 1.00 94.75 97 ILE A O 1
ATOM 749 N N . PHE A 1 98 ? -9.267 -0.367 -0.083 1.00 94.75 98 PHE A N 1
ATOM 750 C CA . PHE A 1 98 ? -10.289 -0.538 -1.101 1.00 94.75 98 PHE A CA 1
ATOM 751 C C . PHE A 1 98 ? -10.841 -1.957 -1.040 1.00 94.75 98 PHE A C 1
ATOM 753 O O . PHE A 1 98 ? -10.108 -2.903 -0.757 1.00 94.75 98 PHE A O 1
ATOM 760 N N . ARG A 1 99 ? -12.130 -2.131 -1.308 1.00 94.38 99 ARG A N 1
ATOM 761 C CA . ARG A 1 99 ? -12.708 -3.444 -1.590 1.00 94.38 99 ARG A CA 1
ATOM 762 C C . ARG A 1 99 ? -12.266 -3.852 -2.985 1.00 94.38 99 ARG A C 1
ATOM 764 O O . ARG A 1 99 ? -12.205 -3.020 -3.885 1.00 94.38 99 ARG A O 1
ATOM 771 N N . LEU A 1 100 ? -12.009 -5.141 -3.184 1.00 94.00 100 LEU A N 1
ATOM 772 C CA . LEU A 1 100 ? -11.591 -5.656 -4.490 1.00 94.00 100 LEU A CA 1
ATOM 773 C C . LEU A 1 100 ? -12.512 -5.221 -5.662 1.00 94.00 100 LEU A C 1
ATOM 775 O O . LEU A 1 100 ? -11.969 -4.879 -6.706 1.00 94.00 100 LEU A O 1
ATOM 779 N N . PRO A 1 101 ? -13.857 -5.161 -5.522 1.00 94.50 101 PRO A N 1
ATOM 780 C CA . PRO A 1 101 ? -14.742 -4.709 -6.604 1.00 94.50 101 PRO A CA 1
ATOM 781 C C . PRO A 1 101 ? -14.727 -3.198 -6.885 1.00 94.50 101 PRO A C 1
ATOM 783 O O . PRO A 1 101 ? -15.342 -2.770 -7.854 1.00 94.50 101 PRO A O 1
ATOM 786 N N . GLU A 1 102 ? -14.099 -2.381 -6.035 1.00 94.69 102 GLU A N 1
ATOM 787 C CA . GLU A 1 102 ? -14.043 -0.921 -6.216 1.00 94.69 102 GLU A CA 1
ATOM 788 C C . GLU A 1 102 ? -12.877 -0.472 -7.104 1.00 94.69 102 GLU A C 1
ATOM 790 O O . GLU A 1 102 ? -12.810 0.702 -7.456 1.00 94.69 102 GLU A O 1
ATOM 795 N N . VAL A 1 103 ? -11.947 -1.372 -7.433 1.00 95.50 103 VAL A N 1
ATOM 796 C CA . VAL A 1 103 ? -10.719 -1.041 -8.164 1.00 95.50 103 VAL A CA 1
ATOM 797 C C . VAL A 1 103 ? -10.605 -1.840 -9.453 1.00 95.50 103 VAL A C 1
ATOM 799 O O . VAL A 1 103 ? -11.140 -2.944 -9.574 1.00 95.50 103 VAL A O 1
ATOM 802 N N . ILE A 1 104 ? -9.829 -1.319 -10.400 1.00 96.31 104 ILE A N 1
ATOM 803 C CA . ILE A 1 104 ? -9.435 -2.067 -11.595 1.00 96.31 104 ILE A CA 1
ATOM 804 C C . ILE A 1 104 ? -8.134 -2.801 -11.277 1.00 96.31 104 ILE A C 1
ATOM 806 O O . ILE A 1 104 ? -7.096 -2.179 -11.067 1.00 96.31 104 ILE A O 1
ATOM 810 N N . VAL A 1 105 ? -8.180 -4.134 -11.228 1.00 95.19 105 VAL A N 1
ATOM 811 C CA . VAL A 1 105 ? -6.977 -4.958 -11.050 1.00 95.19 105 VAL A CA 1
ATOM 812 C C . VAL A 1 105 ? -6.197 -5.019 -12.358 1.00 95.19 105 VAL A C 1
ATOM 814 O O . VAL A 1 105 ? -6.742 -5.356 -13.409 1.00 95.19 105 VAL A O 1
ATOM 817 N N . MET A 1 106 ? -4.904 -4.727 -12.276 1.00 93.25 106 MET A N 1
ATOM 818 C CA . MET A 1 106 ? -3.994 -4.652 -13.412 1.00 93.25 106 MET A CA 1
ATOM 819 C C . MET A 1 106 ? -3.033 -5.844 -13.436 1.00 93.25 106 MET A C 1
ATOM 821 O O . MET A 1 106 ? -2.865 -6.572 -12.452 1.00 93.25 106 MET A O 1
ATOM 825 N N . ALA A 1 107 ? -2.370 -6.044 -14.577 1.00 88.44 107 ALA A N 1
ATOM 826 C CA . ALA A 1 107 ? -1.292 -7.018 -14.677 1.00 88.44 107 ALA A CA 1
ATOM 827 C C . ALA A 1 107 ? -0.183 -6.681 -13.654 1.00 88.44 107 ALA A C 1
ATOM 829 O O . ALA A 1 107 ? 0.204 -5.517 -13.552 1.00 88.44 107 ALA A O 1
ATOM 830 N N . PRO A 1 108 ? 0.371 -7.670 -12.923 1.00 77.50 108 PRO A N 1
ATOM 831 C CA . PRO A 1 108 ? 1.350 -7.397 -11.873 1.00 77.50 108 PRO A CA 1
ATOM 832 C C . PRO A 1 108 ? 2.603 -6.691 -12.383 1.00 77.50 108 PRO A C 1
ATOM 834 O O . PRO A 1 108 ? 3.156 -5.866 -11.676 1.00 77.50 108 PRO A O 1
ATOM 837 N N . VAL A 1 109 ? 3.055 -7.003 -13.598 1.00 78.31 109 VAL A N 1
ATOM 838 C CA . VAL A 1 109 ? 4.181 -6.329 -14.248 1.00 78.31 109 VAL A CA 1
ATOM 839 C C . VAL A 1 109 ? 3.674 -5.757 -15.572 1.00 78.31 109 VAL A C 1
ATOM 841 O O . VAL A 1 109 ? 3.332 -6.540 -16.464 1.00 78.31 109 VAL A O 1
ATOM 844 N N . PRO A 1 110 ? 3.593 -4.425 -15.727 1.00 62.81 110 PRO A N 1
ATOM 845 C CA . PRO A 1 110 ? 3.187 -3.834 -16.990 1.00 62.81 110 PRO A CA 1
ATOM 846 C C . PRO A 1 110 ? 4.274 -4.097 -18.040 1.00 62.81 110 PRO A C 1
ATOM 848 O O . PRO A 1 110 ? 5.426 -3.715 -17.854 1.00 62.81 110 PRO A O 1
ATOM 851 N N . ARG A 1 111 ? 3.889 -4.740 -19.153 1.00 61.91 111 ARG A N 1
ATOM 852 C CA . ARG A 1 111 ? 4.743 -5.024 -20.325 1.00 61.91 111 ARG A CA 1
ATOM 853 C C . ARG A 1 111 ? 5.979 -5.876 -19.985 1.00 61.91 111 ARG A C 1
ATOM 855 O O . ARG A 1 111 ? 7.092 -5.352 -19.962 1.00 61.91 111 ARG A O 1
ATOM 862 N N . PRO A 1 112 ? 5.805 -7.187 -19.739 1.00 57.25 112 PRO A N 1
ATOM 863 C CA . PRO A 1 112 ? 6.941 -8.099 -19.725 1.00 57.25 112 PRO A CA 1
ATOM 864 C C . PRO A 1 112 ? 7.588 -8.066 -21.117 1.00 57.25 112 PRO A C 1
ATOM 866 O O . PRO A 1 112 ? 6.937 -8.401 -22.106 1.00 57.25 112 PRO A O 1
ATOM 869 N N . GLY A 1 113 ? 8.812 -7.546 -21.186 1.00 55.72 113 GLY A N 1
ATOM 870 C CA . GLY A 1 113 ? 9.661 -7.637 -22.374 1.00 55.72 113 GLY A CA 1
ATOM 871 C C . GLY A 1 113 ? 10.269 -9.021 -22.510 1.00 55.72 113 GLY A C 1
ATOM 872 O O . GLY A 1 113 ? 10.465 -9.673 -21.457 1.00 55.72 113 GLY A O 1
#

Sequence (113 aa):
MRLVTFEEPHDHSERLGILVSPDGESLIIDANYAYNRMLKGGKGRSSQKLADSMAPTDMLGLLRSGRKSFAALREVERFALRLGLSGLSGPKKERAIFRLPEVIVMAPVPRPG

Radius of gyration: 13.03 Å; chains: 1; bounding box: 29×28×37 Å